Protein AF-A0A3B9W588-F1 (afdb_monomer_lite)

Structure (mmCIF, N/CA/C/O backbone):
data_AF-A0A3B9W588-F1
#
_entry.id   AF-A0A3B9W588-F1
#
loop_
_atom_site.group_PDB
_atom_site.id
_atom_site.type_symbol
_atom_site.label_atom_id
_atom_site.label_alt_id
_atom_site.label_comp_id
_atom_site.label_asym_id
_atom_site.label_entity_id
_atom_site.label_seq_id
_atom_site.pdbx_PDB_ins_code
_atom_site.Cartn_x
_atom_site.Cartn_y
_atom_site.Cartn_z
_atom_site.occupancy
_atom_site.B_iso_or_equiv
_atom_site.auth_seq_id
_atom_site.auth_comp_id
_atom_site.auth_asym_id
_atom_site.auth_atom_id
_atom_site.pdbx_PDB_model_num
ATOM 1 N N . MET A 1 1 ? -5.679 13.547 16.850 1.00 33.34 1 MET A N 1
ATOM 2 C CA . MET A 1 1 ? -4.423 13.301 16.112 1.00 33.34 1 MET A CA 1
ATOM 3 C C . MET A 1 1 ? -4.787 12.238 15.099 1.00 33.34 1 MET A C 1
ATOM 5 O O . MET A 1 1 ? -4.979 11.101 15.481 1.00 33.34 1 MET A O 1
ATOM 9 N N . GLU A 1 2 ? -5.095 12.638 13.871 1.00 38.97 2 GLU A N 1
ATOM 10 C CA . GLU A 1 2 ? -5.650 11.738 12.857 1.00 38.97 2 GLU A CA 1
ATOM 11 C C . GLU A 1 2 ? -4.510 11.341 11.929 1.00 38.97 2 GLU A C 1
ATOM 13 O O . GLU A 1 2 ? -4.089 12.136 11.088 1.00 38.97 2 GLU A O 1
ATOM 18 N N . SER A 1 3 ? -3.960 10.150 12.116 1.00 34.69 3 SER A N 1
ATOM 19 C CA . SER A 1 3 ? -3.002 9.578 11.181 1.00 34.69 3 SER A CA 1
ATOM 20 C C . SER A 1 3 ? -3.525 8.241 10.675 1.00 34.69 3 SER A C 1
ATOM 22 O O . SER A 1 3 ? -4.270 7.533 11.339 1.00 34.69 3 SER A O 1
ATOM 24 N N . VAL A 1 4 ? -3.230 7.964 9.412 1.00 38.78 4 VAL A N 1
ATOM 25 C CA . VAL A 1 4 ? -3.316 6.638 8.807 1.00 38.78 4 VAL A CA 1
ATOM 26 C C . VAL A 1 4 ? -1.945 6.461 8.199 1.00 38.78 4 VAL A C 1
ATOM 28 O O . VAL A 1 4 ? -1.635 7.046 7.156 1.00 38.78 4 VAL A O 1
ATOM 31 N N . GLN A 1 5 ? -1.073 5.748 8.900 1.00 42.31 5 GLN A N 1
ATOM 32 C CA . GLN A 1 5 ? 0.266 5.484 8.397 1.00 42.31 5 GLN A CA 1
ATOM 33 C C . GLN A 1 5 ? 0.187 4.408 7.312 1.00 42.31 5 GLN A C 1
ATOM 35 O O . GLN A 1 5 ? -0.581 3.459 7.407 1.00 42.31 5 GLN A O 1
ATOM 40 N N . THR A 1 6 ? 0.929 4.564 6.219 1.00 45.84 6 THR A N 1
ATOM 41 C CA . THR A 1 6 ? 0.983 3.553 5.152 1.00 45.84 6 THR A CA 1
ATOM 42 C C . THR A 1 6 ? 2.341 2.886 5.204 1.00 45.84 6 THR A 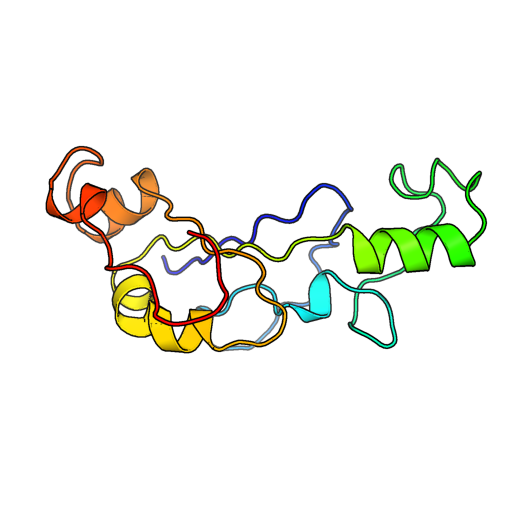C 1
ATOM 44 O O . THR A 1 6 ? 3.361 3.546 5.004 1.00 45.84 6 THR A O 1
ATOM 47 N N . TRP A 1 7 ? 2.361 1.581 5.460 1.00 40.97 7 TRP A N 1
ATOM 48 C CA . TRP A 1 7 ? 3.590 0.808 5.385 1.00 40.97 7 TRP A CA 1
ATOM 49 C C . TRP A 1 7 ? 3.872 0.459 3.925 1.00 40.97 7 TRP A C 1
ATOM 51 O O . TRP A 1 7 ? 3.106 -0.249 3.273 1.00 40.97 7 TRP A O 1
ATOM 61 N N . CYS A 1 8 ? 4.985 0.982 3.411 1.00 37.88 8 CYS A N 1
ATOM 62 C CA . CYS A 1 8 ? 5.551 0.594 2.124 1.00 37.88 8 CYS A CA 1
ATOM 63 C C . CYS A 1 8 ? 6.789 -0.266 2.390 1.00 37.88 8 CYS A C 1
ATOM 65 O O . CYS A 1 8 ? 7.727 0.188 3.049 1.00 37.88 8 CYS A O 1
ATOM 67 N N . THR A 1 9 ? 6.824 -1.495 1.874 1.00 31.77 9 THR A N 1
ATOM 68 C CA . THR A 1 9 ? 8.062 -2.294 1.849 1.00 31.77 9 THR A CA 1
ATOM 69 C C . THR A 1 9 ? 9.156 -1.531 1.083 1.00 31.77 9 THR A C 1
ATOM 71 O O . THR A 1 9 ? 8.858 -0.647 0.274 1.00 31.77 9 THR A O 1
ATOM 74 N N . PRO A 1 10 ? 10.446 -1.744 1.397 1.00 33.72 10 PRO A N 1
ATOM 75 C CA . PRO A 1 10 ? 11.388 -0.643 1.462 1.00 33.72 10 PRO A CA 1
ATOM 76 C C . PRO A 1 10 ? 11.799 -0.163 0.074 1.00 33.72 10 PRO A C 1
ATOM 78 O O . PRO A 1 10 ? 12.703 -0.711 -0.557 1.00 33.72 10 PRO A O 1
ATOM 81 N N . ALA A 1 11 ? 11.207 0.947 -0.343 1.00 26.78 11 ALA A N 1
ATOM 82 C CA . ALA A 1 11 ? 11.845 1.876 -1.246 1.00 26.78 11 ALA A CA 1
ATOM 83 C C . ALA A 1 11 ? 11.380 3.299 -0.931 1.00 26.78 11 ALA A C 1
ATOM 85 O O . ALA A 1 11 ? 10.217 3.649 -1.089 1.00 26.78 11 ALA A O 1
ATOM 86 N N . THR A 1 12 ? 12.342 4.071 -0.438 1.00 27.70 12 THR A N 1
ATOM 87 C CA . THR A 1 12 ? 12.342 5.490 -0.088 1.00 27.70 12 THR A CA 1
ATOM 88 C C . THR A 1 12 ? 11.216 6.309 -0.729 1.00 27.70 12 THR A C 1
ATOM 90 O O . THR A 1 12 ? 11.219 6.529 -1.940 1.00 27.70 12 THR A O 1
ATOM 93 N N . ILE A 1 13 ? 10.302 6.825 0.096 1.00 27.53 13 ILE A N 1
ATOM 94 C CA . ILE A 1 13 ? 9.401 7.920 -0.277 1.00 27.53 13 ILE A CA 1
ATOM 95 C C . ILE A 1 13 ? 9.969 9.197 0.353 1.00 27.53 13 ILE A C 1
ATOM 97 O O . ILE A 1 13 ? 10.199 9.260 1.559 1.00 27.53 13 ILE A O 1
ATOM 101 N N . SER A 1 14 ? 10.260 10.189 -0.490 1.00 25.34 14 SER A N 1
ATOM 102 C CA . SER A 1 14 ? 10.685 11.535 -0.091 1.00 25.34 14 SER A CA 1
ATOM 103 C C . SER A 1 14 ? 9.482 12.330 0.433 1.00 25.34 14 SER A C 1
ATOM 105 O O . SER A 1 14 ? 8.395 12.282 -0.139 1.00 25.34 14 SER A O 1
ATOM 107 N N . SER A 1 15 ? 9.682 13.052 1.533 1.00 24.66 15 SER A N 1
ATOM 108 C CA . SER A 1 15 ? 8.667 13.653 2.408 1.00 24.66 15 SER A CA 1
ATOM 109 C C . SER A 1 15 ? 8.029 14.967 1.919 1.00 24.66 15 SER A C 1
ATOM 111 O O . SER A 1 15 ? 7.423 15.680 2.716 1.00 24.66 15 SER A O 1
ATOM 113 N N . SER A 1 16 ? 8.139 15.348 0.644 1.00 22.98 16 SER A N 1
ATOM 114 C CA . SER A 1 16 ? 7.932 16.756 0.251 1.00 22.98 16 SER A CA 1
ATOM 115 C C . SER A 1 16 ? 6.595 17.140 -0.406 1.00 22.98 16 SER A C 1
ATOM 117 O O . SER A 1 16 ? 6.404 18.328 -0.664 1.00 22.98 16 SER A O 1
ATOM 119 N N . SER A 1 17 ? 5.624 16.238 -0.612 1.00 25.28 17 SER A N 1
ATOM 120 C CA . SER A 1 17 ? 4.352 16.605 -1.279 1.00 25.28 17 SER A CA 1
ATOM 121 C C . SER A 1 17 ? 3.088 16.118 -0.561 1.00 25.28 17 SER A C 1
ATOM 123 O O . SER A 1 17 ? 2.337 15.290 -1.068 1.00 25.28 17 SER A O 1
ATOM 125 N N . ILE A 1 18 ? 2.833 16.656 0.636 1.00 29.97 18 ILE A N 1
ATOM 126 C CA . ILE A 1 18 ? 1.514 16.622 1.292 1.00 29.97 18 ILE A CA 1
ATOM 127 C C . ILE A 1 18 ? 1.266 18.011 1.898 1.00 29.97 18 ILE A C 1
ATOM 129 O O . ILE A 1 18 ? 1.444 18.239 3.091 1.00 29.97 18 ILE A O 1
ATOM 133 N N . ARG A 1 19 ? 0.920 18.995 1.062 1.00 25.39 19 ARG A N 1
ATOM 134 C CA . ARG A 1 19 ? 0.468 20.319 1.522 1.00 25.39 19 ARG A CA 1
ATOM 135 C C . ARG A 1 19 ? -0.943 20.561 0.978 1.00 25.39 19 ARG A C 1
ATOM 137 O O . ARG A 1 19 ? -1.131 20.597 -0.230 1.00 25.39 19 ARG A O 1
ATOM 144 N N . ASN A 1 20 ? -1.905 20.717 1.893 1.00 26.02 20 ASN A N 1
ATOM 145 C CA . ASN A 1 20 ? -3.296 21.163 1.688 1.00 26.02 20 ASN A CA 1
ATOM 146 C C . ASN A 1 20 ? -4.347 20.173 1.140 1.00 26.02 20 ASN A C 1
ATOM 148 O O . ASN A 1 20 ? -5.111 20.509 0.240 1.00 26.02 20 ASN A O 1
ATOM 152 N N . LYS A 1 21 ? -4.511 19.004 1.771 1.00 26.66 21 LYS A N 1
ATOM 153 C CA . LYS A 1 21 ? -5.802 18.280 1.771 1.00 26.66 21 LYS A CA 1
ATOM 154 C C . LYS A 1 21 ? -6.291 18.086 3.214 1.00 26.66 21 LYS A C 1
ATOM 156 O O . LYS A 1 21 ? -5.440 18.125 4.108 1.00 26.66 21 LYS A O 1
ATOM 161 N N . PRO A 1 22 ? -7.613 17.932 3.473 1.00 26.27 22 PRO A N 1
ATOM 162 C CA . PRO A 1 22 ? -8.105 17.559 4.801 1.00 26.27 22 PRO A CA 1
ATOM 163 C C . PRO A 1 22 ? -7.267 16.384 5.315 1.00 26.27 22 PRO A C 1
ATOM 165 O O . PRO A 1 22 ? -7.070 15.397 4.605 1.00 26.27 22 PRO A O 1
ATOM 168 N N . ARG A 1 23 ? -6.660 16.577 6.490 1.00 36.41 23 ARG A N 1
ATOM 169 C CA . ARG A 1 23 ? -5.433 15.901 6.955 1.00 36.41 23 ARG A CA 1
ATOM 170 C C . ARG A 1 23 ? -5.582 14.397 7.252 1.00 36.41 23 ARG A C 1
ATOM 172 O O . ARG A 1 23 ? -4.643 13.805 7.760 1.00 36.41 23 ARG A O 1
ATOM 179 N N . SER A 1 24 ? -6.704 13.770 6.897 1.00 35.31 24 SER A N 1
ATOM 180 C CA . SER A 1 24 ? -7.056 12.397 7.280 1.00 35.31 24 SER A CA 1
ATOM 181 C C . SER A 1 24 ? -6.868 11.344 6.171 1.00 35.31 24 SER A C 1
ATOM 183 O O . SER A 1 24 ? -7.507 10.292 6.215 1.00 35.31 24 SER A O 1
ATOM 185 N N . THR A 1 25 ? -6.064 11.600 5.131 1.00 40.25 25 THR A N 1
ATOM 186 C CA . THR A 1 25 ? -5.932 10.665 3.994 1.00 40.25 25 THR A CA 1
ATOM 187 C C . THR A 1 25 ? -4.543 10.036 3.919 1.00 40.25 25 THR A C 1
ATOM 189 O O . THR A 1 25 ? -3.532 10.733 3.965 1.00 40.25 25 THR A O 1
ATOM 192 N N . CYS A 1 26 ? -4.514 8.700 3.823 1.00 52.44 26 CYS A N 1
ATOM 193 C CA . CYS A 1 26 ? -3.313 7.898 3.589 1.00 52.44 26 CYS A CA 1
ATOM 194 C C . CYS A 1 26 ? -2.546 8.367 2.342 1.00 52.44 26 CYS A C 1
ATOM 196 O O . CYS A 1 26 ? -3.105 9.032 1.463 1.00 52.44 26 CYS A O 1
ATOM 198 N N . ALA A 1 27 ? -1.270 7.982 2.236 1.00 61.44 27 ALA A N 1
ATOM 199 C CA . ALA A 1 27 ? -0.563 8.127 0.972 1.00 61.44 27 ALA A CA 1
ATOM 200 C C . ALA A 1 27 ? -1.354 7.357 -0.106 1.00 61.44 27 ALA A C 1
ATOM 202 O O . ALA A 1 27 ? -1.677 6.186 0.106 1.00 61.44 27 ALA A O 1
ATOM 203 N N . PRO A 1 28 ? -1.733 7.997 -1.228 1.00 73.44 28 PRO A N 1
ATOM 204 C CA . PRO A 1 28 ? -2.567 7.340 -2.223 1.00 73.44 28 PRO A CA 1
ATOM 205 C C . PRO A 1 28 ? -1.816 6.134 -2.800 1.00 73.44 28 PRO A C 1
ATOM 207 O O . PRO A 1 28 ? -0.600 6.216 -2.959 1.00 73.44 28 PRO A O 1
ATOM 210 N N . PRO A 1 29 ? -2.495 5.055 -3.223 1.00 82.94 29 PRO A N 1
ATOM 211 C CA . PRO A 1 29 ? -1.829 3.905 -3.846 1.00 82.94 29 PRO A CA 1
ATOM 212 C C . PRO A 1 29 ? -0.925 4.267 -5.035 1.00 82.94 29 PRO A C 1
ATOM 214 O O . PRO A 1 29 ? 0.030 3.563 -5.354 1.00 82.94 29 PRO A O 1
ATOM 217 N N . THR A 1 30 ? -1.168 5.411 -5.673 1.00 86.94 30 THR A N 1
ATOM 218 C CA . THR A 1 30 ? -0.314 5.942 -6.737 1.00 86.94 30 THR A CA 1
ATOM 219 C C . THR A 1 30 ? 1.084 6.344 -6.256 1.00 86.94 30 THR A C 1
ATOM 221 O O . THR A 1 30 ? 2.001 6.384 -7.069 1.00 86.94 30 THR A O 1
ATOM 224 N N . SER A 1 31 ? 1.314 6.615 -4.967 1.00 87.94 31 SER A N 1
ATOM 225 C CA . SER A 1 31 ? 2.629 7.033 -4.458 1.00 87.94 31 SER A CA 1
ATOM 226 C C . SER A 1 31 ? 3.650 5.897 -4.386 1.00 87.94 31 SER A C 1
ATOM 228 O O . SER A 1 31 ? 4.845 6.166 -4.279 1.00 87.94 31 SER A O 1
ATOM 230 N N . VAL A 1 32 ? 3.207 4.635 -4.434 1.00 88.94 32 VAL A N 1
ATOM 231 C CA . VAL A 1 32 ? 4.098 3.464 -4.318 1.00 88.94 32 VAL A CA 1
ATOM 232 C C . VAL A 1 32 ? 4.514 2.885 -5.674 1.00 88.94 32 VAL A C 1
ATOM 234 O O . VAL A 1 32 ? 5.480 2.119 -5.743 1.00 88.94 32 VAL A O 1
ATOM 237 N N . ARG A 1 33 ? 3.831 3.288 -6.755 1.00 89.06 33 ARG A N 1
ATOM 238 C CA . ARG A 1 33 ? 4.046 2.818 -8.133 1.00 89.06 33 ARG A CA 1
ATOM 239 C C . ARG A 1 33 ? 4.733 3.885 -8.992 1.00 89.06 33 ARG A C 1
ATOM 241 O O . ARG A 1 33 ? 4.452 5.074 -8.858 1.00 89.06 33 ARG A O 1
ATOM 248 N N . PHE A 1 34 ? 5.617 3.463 -9.888 1.00 93.38 34 PHE A N 1
ATOM 249 C CA . PHE A 1 34 ? 6.220 4.300 -10.925 1.00 93.38 34 PHE A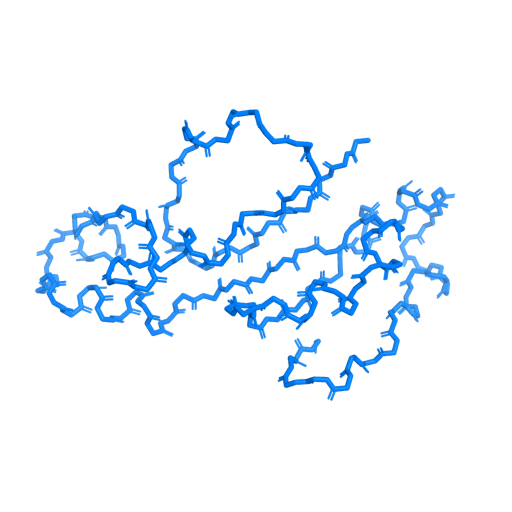 CA 1
ATOM 250 C C . PHE A 1 34 ? 5.229 4.599 -12.062 1.00 93.38 34 PHE A C 1
ATOM 252 O O . PHE A 1 34 ? 4.281 3.829 -12.265 1.00 93.38 34 PHE A O 1
ATOM 259 N N . PRO A 1 35 ? 5.460 5.657 -12.860 1.00 92.25 35 PRO A N 1
ATOM 260 C CA . PRO A 1 35 ? 4.717 5.881 -14.098 1.00 92.25 35 PRO A CA 1
ATOM 261 C C . PRO A 1 35 ? 4.730 4.639 -15.013 1.00 92.25 35 PRO A C 1
ATOM 263 O O . PRO A 1 35 ? 5.751 3.948 -15.073 1.00 92.25 35 PRO A O 1
ATOM 266 N N . PRO A 1 36 ? 3.628 4.328 -15.725 1.00 91.38 36 PRO A N 1
ATOM 267 C CA . PRO A 1 36 ? 2.352 5.056 -15.780 1.00 91.38 36 PRO A CA 1
ATOM 268 C C . PRO A 1 36 ? 1.361 4.700 -14.653 1.00 91.38 36 PRO A C 1
ATOM 270 O O . PRO A 1 36 ? 0.286 5.285 -14.582 1.00 91.38 36 PRO A O 1
ATOM 273 N N . LEU A 1 37 ? 1.694 3.745 -13.778 1.00 89.69 37 LEU A N 1
ATOM 274 C CA . LEU A 1 37 ? 0.790 3.231 -12.738 1.00 89.69 37 LEU A CA 1
ATOM 275 C C . LEU A 1 37 ? 0.699 4.138 -11.500 1.00 89.69 37 LEU A C 1
ATOM 277 O O . LEU A 1 37 ? -0.181 3.959 -10.658 1.00 89.69 37 LEU A O 1
ATOM 281 N N . GLY A 1 38 ? 1.611 5.099 -11.365 1.00 90.25 38 GLY A N 1
ATOM 282 C CA . GLY A 1 38 ? 1.650 6.010 -10.234 1.00 90.25 38 GLY A CA 1
ATOM 283 C C . GLY A 1 38 ? 2.625 7.168 -10.415 1.00 90.25 38 GLY A C 1
ATOM 284 O O . GLY A 1 38 ? 3.011 7.518 -11.528 1.00 90.25 38 GLY A O 1
ATOM 285 N N . LEU A 1 39 ? 2.991 7.776 -9.290 1.00 91.94 39 LEU A N 1
ATOM 286 C CA . LEU A 1 39 ? 3.730 9.035 -9.191 1.00 91.94 39 LEU A CA 1
ATOM 287 C C . LEU A 1 39 ? 5.048 8.892 -8.418 1.00 91.94 39 LEU A C 1
ATOM 289 O O . LEU A 1 39 ? 5.673 9.891 -8.062 1.00 91.94 39 LEU A O 1
ATOM 293 N N . ARG A 1 40 ? 5.478 7.662 -8.120 1.00 90.19 40 ARG A N 1
ATOM 294 C CA . ARG A 1 40 ? 6.741 7.413 -7.423 1.00 90.19 40 ARG A CA 1
ATOM 295 C C . ARG A 1 40 ? 7.919 7.907 -8.266 1.00 90.19 40 ARG A C 1
ATOM 297 O O . ARG A 1 40 ? 8.037 7.562 -9.440 1.00 90.19 40 ARG A O 1
ATOM 304 N N . GLY A 1 41 ? 8.822 8.670 -7.652 1.00 91.31 41 GLY A N 1
ATOM 305 C CA . GLY A 1 41 ? 10.069 9.101 -8.287 1.00 91.31 41 GLY A CA 1
ATOM 306 C C . GLY A 1 41 ? 11.048 7.938 -8.474 1.00 91.31 41 GLY A C 1
ATOM 307 O O . GLY A 1 41 ? 11.248 7.139 -7.557 1.00 91.31 41 GLY A O 1
ATOM 308 N N . ALA A 1 42 ? 11.670 7.843 -9.650 1.00 91.06 42 ALA A N 1
ATOM 309 C CA . ALA A 1 42 ? 12.637 6.796 -9.970 1.00 91.06 42 ALA A CA 1
ATOM 310 C C . ALA A 1 42 ? 14.034 7.135 -9.429 1.00 91.06 42 ALA A C 1
ATOM 312 O O . ALA A 1 42 ? 14.640 8.127 -9.823 1.00 91.06 42 ALA A O 1
ATOM 313 N N . GLY A 1 43 ? 14.566 6.278 -8.555 1.00 91.38 43 GLY A N 1
ATOM 314 C CA . GLY A 1 43 ? 15.923 6.387 -8.018 1.00 91.38 43 GLY A CA 1
ATOM 315 C C . GLY A 1 43 ? 16.713 5.112 -8.282 1.00 91.38 43 GLY A C 1
ATOM 316 O O . GLY A 1 43 ? 16.935 4.330 -7.359 1.00 91.38 43 GLY A O 1
ATOM 317 N N . GLY A 1 44 ? 17.124 4.874 -9.531 1.00 89.88 44 GLY A N 1
ATOM 318 C CA . GLY A 1 44 ? 17.832 3.644 -9.929 1.00 89.88 44 GLY A CA 1
ATOM 319 C C . GLY A 1 44 ? 19.172 3.424 -9.210 1.00 89.88 44 GLY A C 1
ATOM 320 O O . GLY A 1 44 ? 19.615 2.294 -9.053 1.00 89.88 44 GLY A O 1
ATOM 321 N N . THR A 1 45 ? 19.782 4.485 -8.683 1.00 94.88 45 THR A N 1
ATOM 322 C CA . THR A 1 45 ? 21.008 4.423 -7.868 1.00 94.88 45 THR A CA 1
ATOM 323 C C . THR A 1 45 ? 20.745 4.144 -6.383 1.00 94.88 45 THR A C 1
ATOM 325 O O . THR A 1 45 ? 21.681 4.024 -5.596 1.00 94.88 45 THR A O 1
ATOM 328 N N . SER A 1 46 ? 19.481 4.013 -5.969 1.00 93.88 46 SER A N 1
ATOM 329 C CA . SER A 1 46 ? 19.126 3.602 -4.608 1.00 93.88 46 SER A CA 1
ATOM 330 C C . SER A 1 46 ? 19.445 2.124 -4.355 1.00 93.88 46 SER A C 1
ATOM 332 O O . SER A 1 46 ? 19.666 1.340 -5.282 1.00 93.88 46 SER A O 1
ATOM 334 N N . ARG A 1 47 ? 19.365 1.701 -3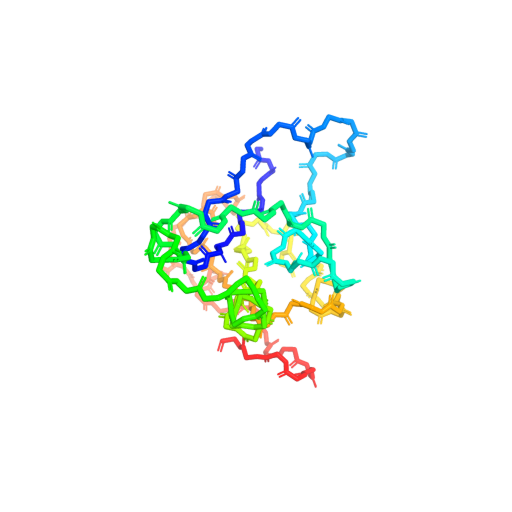.086 1.00 93.81 47 ARG A N 1
ATOM 335 C CA . ARG A 1 47 ? 19.460 0.281 -2.699 1.00 93.81 47 ARG A CA 1
ATOM 336 C C . ARG A 1 47 ? 18.464 -0.600 -3.465 1.00 93.81 47 ARG A C 1
ATOM 338 O O . ARG A 1 47 ? 18.804 -1.716 -3.840 1.00 93.81 47 ARG A O 1
ATOM 345 N N . ALA A 1 48 ? 17.258 -0.095 -3.738 1.00 88.88 48 ALA A N 1
ATOM 346 C CA . ALA A 1 48 ? 16.238 -0.829 -4.489 1.00 88.88 48 ALA A CA 1
ATOM 347 C C . ALA A 1 48 ? 16.634 -1.059 -5.961 1.00 88.88 48 ALA A C 1
ATOM 349 O O . ALA A 1 48 ? 16.275 -2.079 -6.537 1.00 88.88 48 ALA A O 1
ATOM 350 N N . GLY A 1 49 ? 17.412 -0.149 -6.557 1.00 92.69 49 GLY A N 1
ATOM 351 C CA . GLY A 1 49 ? 17.991 -0.318 -7.895 1.00 92.69 49 GLY A CA 1
ATOM 352 C C . GLY A 1 49 ? 19.364 -1.000 -7.897 1.00 92.69 49 GLY A C 1
ATOM 353 O O . GLY A 1 49 ? 20.057 -0.987 -8.912 1.00 92.69 49 GLY A O 1
ATOM 354 N N . ARG A 1 50 ? 19.776 -1.583 -6.760 1.00 93.94 50 ARG A N 1
ATOM 355 C CA . ARG A 1 50 ? 21.111 -2.164 -6.542 1.00 93.94 50 ARG A CA 1
ATOM 356 C C . ARG A 1 50 ? 22.233 -1.195 -6.922 1.00 93.94 50 ARG A C 1
ATOM 358 O O . ARG A 1 50 ? 23.156 -1.572 -7.632 1.00 93.94 50 ARG A O 1
ATOM 365 N N . TRP A 1 51 ? 22.134 0.058 -6.477 1.00 95.50 51 TRP A N 1
ATOM 366 C CA . TRP A 1 51 ? 23.149 1.092 -6.722 1.00 95.50 51 TRP A CA 1
ATOM 367 C C . TRP A 1 51 ? 23.460 1.331 -8.210 1.00 95.50 51 TRP A C 1
ATOM 369 O O . TRP A 1 51 ? 24.589 1.638 -8.572 1.00 95.50 51 TRP A O 1
ATOM 379 N N . GLY A 1 52 ? 22.453 1.202 -9.081 1.00 94.06 52 GLY A N 1
ATOM 380 C CA . GLY A 1 52 ? 22.598 1.403 -10.526 1.00 94.06 52 GLY A CA 1
ATOM 381 C C . GLY A 1 52 ? 23.031 0.158 -11.303 1.00 94.06 52 GLY A C 1
ATOM 382 O O . GLY A 1 52 ? 23.170 0.234 -12.518 1.00 94.06 52 GLY A O 1
ATOM 383 N N . ILE A 1 53 ? 23.208 -0.989 -10.634 1.00 96.69 53 ILE A N 1
ATOM 384 C CA . ILE A 1 53 ? 23.535 -2.263 -11.294 1.00 96.69 53 ILE A CA 1
ATOM 385 C C . ILE A 1 53 ? 22.330 -2.803 -12.077 1.00 96.69 53 ILE A C 1
ATOM 387 O O . ILE A 1 53 ? 22.502 -3.450 -13.109 1.00 96.69 53 ILE A O 1
ATOM 391 N N . LEU A 1 54 ? 21.100 -2.575 -11.598 1.00 93.44 54 LEU A N 1
ATOM 392 C CA . LEU A 1 54 ? 19.914 -3.039 -12.316 1.00 93.44 54 LEU A CA 1
ATOM 393 C C . LEU A 1 54 ? 19.640 -2.166 -13.546 1.00 93.44 54 LEU A C 1
ATOM 395 O O . LEU A 1 54 ? 19.574 -0.941 -13.412 1.00 93.44 54 LEU A O 1
ATOM 399 N N . PRO A 1 55 ? 19.360 -2.775 -14.715 1.00 96.06 55 PRO A N 1
ATOM 400 C CA . PRO A 1 55 ? 18.818 -2.042 -15.848 1.00 96.06 55 PRO A CA 1
ATOM 401 C C . PRO A 1 55 ? 17.560 -1.275 -15.438 1.00 96.06 55 PRO A C 1
ATOM 403 O O . PRO A 1 55 ? 16.697 -1.814 -14.738 1.00 96.06 55 PRO A O 1
ATOM 406 N N . THR A 1 56 ? 17.422 -0.033 -15.907 1.00 93.81 56 THR A N 1
ATOM 407 C CA . THR A 1 56 ? 16.310 0.854 -15.531 1.00 93.81 56 THR A CA 1
ATOM 408 C C . THR A 1 56 ? 14.948 0.190 -15.729 1.00 93.81 56 THR A C 1
ATOM 410 O O . THR A 1 56 ? 14.106 0.253 -14.838 1.00 93.81 56 THR A O 1
ATOM 413 N N . ALA A 1 57 ? 14.747 -0.511 -16.848 1.00 94.56 57 ALA A N 1
ATOM 414 C CA . ALA A 1 57 ? 13.499 -1.217 -17.128 1.00 94.56 57 ALA A CA 1
ATOM 415 C C . ALA A 1 57 ? 13.185 -2.303 -16.082 1.00 94.56 57 ALA A C 1
ATOM 417 O O . ALA A 1 57 ? 12.059 -2.381 -15.597 1.00 94.56 57 ALA A O 1
ATOM 418 N N . ALA A 1 58 ? 14.187 -3.089 -15.673 1.00 93.81 58 ALA A N 1
ATOM 419 C CA . ALA A 1 58 ? 14.022 -4.129 -14.658 1.00 93.81 58 ALA A CA 1
ATOM 420 C C . ALA A 1 58 ? 13.729 -3.534 -13.269 1.00 93.81 58 ALA A C 1
ATOM 422 O O . ALA A 1 58 ? 12.900 -4.058 -12.526 1.00 93.81 58 ALA A O 1
ATOM 423 N N . TYR A 1 59 ? 14.368 -2.412 -12.923 1.00 94.19 59 TYR A N 1
ATOM 424 C CA . TYR A 1 59 ? 14.093 -1.684 -11.681 1.00 94.19 59 TYR A CA 1
ATOM 425 C C . TYR A 1 59 ? 12.656 -1.145 -11.627 1.00 94.19 59 TYR A C 1
ATOM 427 O O . TYR A 1 59 ? 11.968 -1.313 -10.620 1.00 94.19 59 TYR A O 1
ATOM 435 N N . LEU A 1 60 ? 12.186 -0.525 -12.713 1.00 94.00 60 LEU A N 1
ATOM 436 C CA . LEU A 1 60 ? 10.830 0.020 -12.781 1.00 94.00 60 LEU A CA 1
ATOM 437 C C . LEU A 1 60 ? 9.771 -1.090 -12.759 1.00 94.00 60 LEU A C 1
ATOM 439 O O . LEU A 1 60 ? 8.801 -0.984 -12.010 1.00 94.00 60 LEU A O 1
ATOM 443 N N . ALA A 1 61 ? 9.976 -2.166 -13.524 1.00 92.94 61 ALA A N 1
ATOM 444 C CA . ALA A 1 61 ? 9.063 -3.307 -13.554 1.00 92.94 61 ALA A CA 1
ATOM 445 C C . ALA A 1 61 ? 8.971 -3.988 -12.180 1.00 92.94 61 ALA A C 1
ATOM 447 O O . ALA A 1 61 ? 7.889 -4.062 -11.603 1.00 92.94 61 ALA A O 1
ATOM 448 N N . SER A 1 62 ? 10.113 -4.370 -11.594 1.00 90.81 62 SER A N 1
ATOM 449 C CA . SER A 1 62 ? 10.138 -5.013 -10.272 1.00 90.81 62 SER A CA 1
ATOM 450 C C . SER A 1 62 ? 9.569 -4.120 -9.171 1.00 90.81 62 SER A C 1
ATOM 452 O O . SER A 1 62 ? 8.852 -4.603 -8.301 1.00 90.81 62 SER A O 1
ATOM 454 N N . GLY A 1 63 ? 9.822 -2.808 -9.208 1.00 90.25 63 GLY A N 1
ATOM 455 C CA . GLY A 1 63 ? 9.230 -1.881 -8.247 1.00 90.25 63 GLY A CA 1
ATOM 456 C C . GLY A 1 63 ? 7.712 -1.761 -8.380 1.00 90.25 63 GLY A C 1
ATOM 457 O O . GLY A 1 63 ? 7.034 -1.600 -7.367 1.00 90.25 63 GLY A O 1
ATOM 458 N N . ASN A 1 64 ? 7.174 -1.878 -9.595 1.00 91.44 64 ASN A N 1
ATOM 459 C CA . ASN A 1 64 ? 5.734 -1.871 -9.837 1.00 91.44 64 ASN A CA 1
ATOM 460 C C . ASN A 1 64 ? 5.057 -3.199 -9.513 1.00 91.44 64 ASN A C 1
ATOM 462 O O . ASN A 1 64 ? 3.892 -3.173 -9.137 1.00 91.44 64 ASN A O 1
ATOM 466 N N . GLU A 1 65 ? 5.750 -4.327 -9.617 1.00 89.50 65 GLU A N 1
ATOM 467 C CA . GLU A 1 65 ? 5.197 -5.639 -9.269 1.00 89.50 65 GLU A CA 1
ATOM 468 C C . GLU A 1 65 ? 5.303 -5.933 -7.768 1.00 89.50 65 GLU A C 1
ATOM 470 O O . GLU A 1 65 ? 4.354 -6.427 -7.167 1.00 89.50 65 GLU A O 1
ATOM 475 N N . ALA A 1 66 ? 6.435 -5.595 -7.144 1.00 87.00 66 ALA A N 1
ATOM 476 C CA . ALA A 1 66 ? 6.746 -6.007 -5.776 1.00 87.00 66 ALA A CA 1
ATOM 477 C C . ALA A 1 66 ? 6.317 -5.009 -4.691 1.00 87.00 66 ALA A C 1
ATOM 479 O O . ALA A 1 66 ? 6.261 -5.379 -3.517 1.00 87.00 66 ALA A O 1
ATOM 480 N N . ALA A 1 67 ? 6.053 -3.742 -5.033 1.00 87.81 67 ALA A N 1
ATOM 481 C CA . ALA A 1 67 ? 5.577 -2.787 -4.033 1.00 87.81 67 ALA A CA 1
ATOM 482 C C . ALA A 1 67 ? 4.188 -3.199 -3.515 1.00 87.81 67 ALA A C 1
ATOM 484 O O . ALA A 1 67 ? 3.364 -3.724 -4.264 1.00 87.81 67 ALA A O 1
ATOM 485 N N . LEU A 1 68 ? 3.925 -2.945 -2.236 1.00 87.81 68 LEU A N 1
ATOM 486 C CA . LEU A 1 68 ? 2.617 -3.156 -1.623 1.00 87.81 68 LEU A CA 1
ATOM 487 C C . LEU A 1 68 ? 2.144 -1.852 -0.986 1.00 87.81 68 LEU A C 1
ATOM 489 O O . LEU A 1 68 ? 2.941 -1.143 -0.367 1.00 87.81 68 LEU A O 1
ATOM 493 N N . CYS A 1 69 ? 0.858 -1.549 -1.134 1.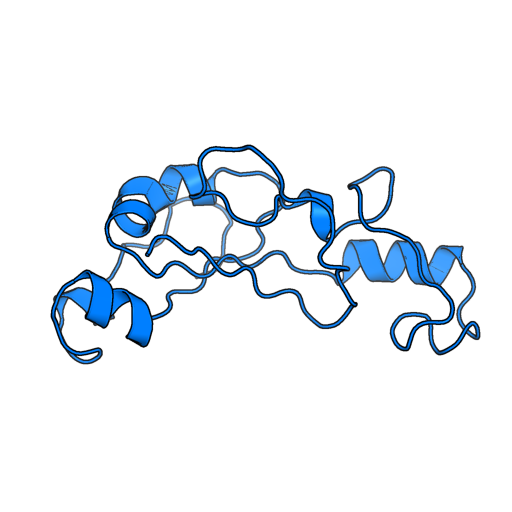00 86.56 69 CYS A N 1
ATOM 494 C CA . CYS A 1 69 ? 0.195 -0.470 -0.414 1.00 86.56 69 CYS A CA 1
ATOM 495 C C . CYS A 1 69 ? -0.662 -1.070 0.703 1.00 86.56 69 CYS A C 1
ATOM 497 O O . CYS A 1 69 ? -1.700 -1.683 0.437 1.00 86.56 69 CYS A O 1
ATOM 499 N N . ILE A 1 70 ? -0.204 -0.903 1.948 1.00 86.44 70 ILE A N 1
ATOM 500 C CA . ILE A 1 70 ? -0.870 -1.429 3.143 1.00 86.44 70 ILE A CA 1
ATOM 501 C C . ILE A 1 70 ? -1.115 -0.277 4.127 1.00 86.44 70 ILE A C 1
ATOM 503 O O . ILE A 1 70 ? -0.206 0.114 4.869 1.00 86.44 70 ILE A O 1
ATOM 507 N N . PRO A 1 71 ? -2.318 0.318 4.122 1.00 84.12 71 PRO A N 1
ATOM 508 C CA . PRO A 1 71 ? -2.711 1.308 5.117 1.00 84.12 71 PRO A CA 1
ATOM 509 C C . PRO A 1 71 ? -2.897 0.681 6.502 1.00 84.12 71 PRO A C 1
ATOM 511 O O . PRO A 1 71 ? -3.484 -0.395 6.636 1.00 84.12 71 PRO A O 1
ATOM 514 N N . GLN A 1 72 ? -2.436 1.393 7.527 1.00 86.06 72 GLN A N 1
ATOM 515 C CA . GLN A 1 72 ? -2.648 1.075 8.931 1.00 86.06 72 GLN A CA 1
ATOM 516 C C . GLN A 1 72 ? -3.886 1.807 9.459 1.00 86.06 72 GLN A C 1
ATOM 518 O O . GLN A 1 72 ? -3.968 3.033 9.431 1.00 86.06 72 GLN A O 1
ATOM 523 N N . LEU A 1 73 ? -4.860 1.039 9.931 1.00 85.62 73 LEU A N 1
ATOM 524 C CA . LEU A 1 73 ? -6.115 1.495 10.506 1.00 85.62 73 LEU A CA 1
ATOM 525 C C . LEU A 1 73 ? -5.935 1.648 12.016 1.00 85.62 73 LEU A C 1
ATOM 527 O O . LEU A 1 73 ? -5.774 0.656 12.725 1.00 85.62 73 LEU A O 1
ATOM 531 N N . GLU A 1 74 ? -5.944 2.889 12.490 1.00 84.88 74 GLU A N 1
ATOM 532 C CA . GLU A 1 74 ? -5.553 3.223 13.866 1.00 84.88 74 GLU A CA 1
ATOM 533 C C . GLU A 1 74 ? -6.521 4.167 14.588 1.00 84.88 74 GLU A C 1
ATOM 535 O O . GLU A 1 74 ? -6.247 4.589 15.703 1.00 84.88 74 GLU A O 1
ATOM 540 N N . SER A 1 75 ? -7.669 4.487 13.989 1.00 83.25 75 SER A N 1
ATOM 541 C CA . SER A 1 75 ? -8.695 5.312 14.633 1.00 83.25 75 SER A CA 1
ATOM 542 C C . SER A 1 75 ? -10.093 4.756 14.416 1.00 83.25 75 SER A C 1
ATOM 544 O O . SER A 1 75 ? -10.374 4.082 13.417 1.00 83.25 75 SER A O 1
ATOM 546 N N . LYS A 1 76 ? -11.005 5.079 15.333 1.00 82.00 76 LYS A N 1
ATOM 547 C CA . LYS A 1 76 ? -12.408 4.674 15.263 1.00 82.00 76 LYS A CA 1
ATOM 548 C C . LYS A 1 76 ? -13.064 5.126 13.960 1.00 82.00 76 LYS A C 1
ATOM 550 O O . LYS A 1 76 ? -13.748 4.342 13.312 1.00 82.00 76 LYS A O 1
ATOM 555 N N . VAL A 1 77 ? -12.811 6.366 13.545 1.00 81.25 77 VAL A N 1
ATOM 556 C CA . VAL A 1 77 ? -13.368 6.938 12.307 1.00 81.25 77 VAL A CA 1
ATOM 557 C C . VAL A 1 77 ? -12.923 6.149 11.073 1.00 81.25 77 VAL A C 1
ATOM 559 O O . VAL A 1 77 ? -13.702 5.960 10.137 1.00 81.25 77 VAL A O 1
ATOM 562 N N . VAL A 1 78 ? -11.674 5.680 11.066 1.00 79.81 78 VAL A N 1
ATOM 563 C CA . VAL A 1 78 ? -11.105 4.886 9.971 1.00 79.81 78 VAL A CA 1
ATOM 564 C C . VAL A 1 78 ? -11.711 3.484 9.940 1.00 79.81 78 VAL A C 1
ATOM 566 O O . VAL A 1 78 ? -12.072 3.009 8.865 1.00 79.81 78 VAL A O 1
ATOM 569 N N . ILE A 1 79 ? -11.892 2.856 11.105 1.00 82.69 79 ILE A N 1
ATOM 570 C CA . ILE A 1 79 ? -12.581 1.564 11.227 1.00 82.69 79 ILE A CA 1
ATOM 571 C C . ILE A 1 79 ? -14.043 1.673 10.769 1.00 82.69 79 ILE A C 1
ATOM 573 O O . ILE A 1 79 ? -14.498 0.828 10.003 1.00 82.69 79 ILE A O 1
ATOM 577 N N . ASP A 1 80 ? -14.749 2.744 11.142 1.00 82.19 80 ASP A N 1
ATOM 578 C CA . ASP A 1 80 ? -16.142 2.991 10.739 1.00 82.19 80 ASP A CA 1
ATOM 579 C C . ASP A 1 80 ? -16.291 3.256 9.217 1.00 82.19 80 ASP A C 1
ATOM 581 O O . ASP A 1 80 ? -17.399 3.215 8.684 1.00 82.19 80 ASP A O 1
ATOM 585 N N . ASN A 1 81 ? -15.193 3.530 8.497 1.00 82.56 81 ASN A N 1
ATOM 586 C CA . ASN A 1 81 ? -15.164 3.730 7.039 1.00 82.56 81 ASN A CA 1
ATOM 587 C C . ASN A 1 81 ? -14.338 2.663 6.294 1.00 82.56 81 ASN A C 1
ATOM 589 O O . ASN A 1 81 ? -13.966 2.873 5.131 1.00 82.56 81 ASN A O 1
ATOM 593 N N . VAL A 1 82 ? -14.046 1.526 6.931 1.00 82.44 82 VAL A N 1
ATOM 594 C CA . VAL A 1 82 ? -13.128 0.507 6.404 1.00 82.44 82 VAL A CA 1
ATOM 595 C C . VAL A 1 82 ? -13.535 -0.010 5.024 1.00 82.44 82 VAL A C 1
ATOM 597 O O . VAL A 1 82 ? -12.670 -0.246 4.188 1.00 82.44 82 VAL A O 1
ATOM 600 N N . GLU A 1 83 ? -14.830 -0.123 4.721 1.00 83.44 83 GLU A N 1
ATOM 601 C CA . GLU A 1 83 ? -15.314 -0.604 3.424 1.00 83.44 83 GLU A CA 1
ATOM 602 C C . GLU A 1 83 ? -14.993 0.370 2.291 1.00 83.44 83 GLU A C 1
ATOM 604 O O . GLU A 1 83 ? -14.644 -0.054 1.190 1.00 83.44 83 GLU A O 1
ATOM 609 N N . LYS A 1 84 ? -15.076 1.680 2.555 1.00 82.44 84 LYS A N 1
ATOM 610 C CA . LYS A 1 84 ? -14.725 2.710 1.566 1.00 82.44 84 LYS A CA 1
ATOM 611 C C . LYS A 1 84 ? -13.231 2.695 1.286 1.00 82.44 84 LYS A C 1
ATOM 613 O O . LYS A 1 84 ? -12.830 2.849 0.138 1.00 82.44 84 LYS A O 1
ATOM 618 N N . ILE A 1 85 ? -12.423 2.481 2.324 1.00 82.50 85 ILE A N 1
ATOM 619 C CA . ILE A 1 85 ? -10.970 2.355 2.197 1.00 82.50 85 ILE A CA 1
ATOM 620 C C . ILE A 1 85 ? -10.643 1.075 1.424 1.00 82.50 85 ILE A C 1
ATOM 622 O O . ILE A 1 85 ? -9.939 1.134 0.426 1.00 82.50 85 ILE A O 1
ATOM 626 N N . ALA A 1 86 ? -11.243 -0.057 1.791 1.00 83.69 86 ALA A N 1
ATOM 627 C CA . ALA A 1 86 ? -11.087 -1.343 1.111 1.00 83.69 86 ALA A CA 1
ATOM 628 C C . ALA A 1 86 ? -11.535 -1.332 -0.365 1.00 83.69 86 ALA A C 1
ATOM 630 O O . ALA A 1 86 ? -11.171 -2.226 -1.127 1.00 83.69 86 ALA A O 1
ATOM 631 N N . ALA A 1 87 ? -12.350 -0.361 -0.780 1.00 84.25 87 ALA A N 1
ATOM 632 C CA . ALA A 1 87 ? -12.777 -0.201 -2.167 1.00 84.25 87 ALA A CA 1
ATOM 633 C C . ALA A 1 87 ? -11.780 0.597 -3.030 1.00 84.25 87 ALA A C 1
ATOM 635 O O . ALA A 1 87 ? -11.951 0.665 -4.247 1.00 84.25 87 ALA A O 1
ATOM 636 N N . ILE A 1 88 ? -10.750 1.213 -2.438 1.00 83.75 88 ILE A N 1
ATOM 637 C CA . ILE A 1 88 ? -9.762 1.994 -3.188 1.00 83.75 88 ILE A CA 1
ATOM 638 C C . ILE A 1 88 ? -8.873 1.047 -4.003 1.00 83.75 88 ILE A C 1
ATOM 640 O O . ILE A 1 88 ? -8.197 0.165 -3.473 1.00 83.75 88 ILE A O 1
ATOM 644 N N . ASN A 1 89 ? -8.826 1.282 -5.315 1.00 84.50 89 ASN A N 1
ATOM 645 C CA . ASN A 1 89 ? -7.956 0.539 -6.219 1.00 84.50 89 ASN A CA 1
ATOM 646 C C . ASN A 1 89 ? -6.476 0.749 -5.877 1.00 84.50 89 ASN A C 1
ATOM 648 O O . ASN A 1 89 ? -6.010 1.881 -5.744 1.00 84.50 89 ASN A O 1
ATOM 652 N N . GLY A 1 90 ? -5.732 -0.355 -5.808 1.00 84.75 90 GLY A N 1
ATOM 653 C CA . GLY A 1 90 ? -4.300 -0.359 -5.515 1.00 84.75 90 GLY A CA 1
ATOM 654 C C . GLY A 1 90 ? -3.949 -0.553 -4.039 1.00 84.75 90 GLY A C 1
ATOM 655 O O . GLY A 1 90 ? -2.764 -0.570 -3.730 1.00 84.75 90 GLY A O 1
ATOM 656 N N . ILE A 1 91 ? -4.936 -0.720 -3.150 1.00 85.44 91 ILE A N 1
ATOM 657 C CA . ILE A 1 91 ? -4.702 -1.233 -1.794 1.00 85.44 91 ILE A CA 1
ATOM 658 C C . ILE A 1 91 ? -4.602 -2.756 -1.849 1.00 85.44 91 ILE A C 1
ATOM 660 O O . ILE A 1 91 ? -5.506 -3.434 -2.342 1.00 85.44 91 ILE A O 1
ATOM 664 N N . ASP A 1 92 ? -3.501 -3.283 -1.322 1.00 85.56 92 ASP A N 1
ATOM 665 C CA . ASP A 1 92 ? -3.197 -4.714 -1.361 1.00 85.56 92 ASP A CA 1
ATOM 666 C C . ASP A 1 92 ? -3.669 -5.434 -0.086 1.00 85.56 92 ASP A C 1
ATOM 668 O O . ASP A 1 92 ? -4.153 -6.569 -0.144 1.00 85.56 92 ASP A O 1
ATOM 672 N N . ALA A 1 93 ? -3.560 -4.763 1.062 1.00 85.44 93 ALA A N 1
ATOM 673 C CA . ALA A 1 93 ? -3.976 -5.257 2.373 1.00 85.44 93 ALA A CA 1
ATOM 674 C C . ALA A 1 93 ? -4.373 -4.091 3.291 1.00 85.44 93 ALA A C 1
ATOM 676 O O . ALA A 1 93 ? -4.040 -2.939 3.019 1.00 85.44 93 ALA A O 1
ATOM 677 N N . LEU A 1 94 ? -5.057 -4.397 4.392 1.00 84.00 94 LEU A N 1
ATOM 678 C CA . LEU A 1 94 ? -5.322 -3.447 5.473 1.00 84.00 94 LEU A CA 1
ATOM 679 C C . LEU A 1 94 ? -4.730 -4.011 6.758 1.00 84.00 94 LEU A C 1
ATOM 681 O O . LEU A 1 94 ? -4.928 -5.184 7.059 1.00 84.00 94 LEU A O 1
ATOM 685 N N . PHE A 1 95 ? -4.023 -3.179 7.512 1.00 86.00 95 PHE A N 1
ATOM 686 C CA . PHE A 1 95 ? -3.412 -3.570 8.777 1.00 86.00 95 PHE A CA 1
ATOM 687 C C . PHE A 1 95 ? -4.071 -2.807 9.925 1.00 86.00 95 PHE A C 1
ATOM 689 O O . PHE A 1 95 ? -4.343 -1.625 9.775 1.00 86.00 95 PHE A O 1
ATOM 696 N N . VAL A 1 96 ? -4.339 -3.443 11.066 1.00 86.06 96 VAL A N 1
ATOM 697 C CA . VAL A 1 96 ? -4.943 -2.766 12.228 1.00 86.06 96 VAL A CA 1
ATOM 698 C C . VAL A 1 96 ? -3.862 -2.460 13.261 1.00 86.06 96 VAL A C 1
ATOM 700 O O . VAL A 1 96 ? -3.271 -3.369 13.843 1.00 86.06 96 VAL A O 1
ATOM 703 N N . GLY A 1 97 ? -3.627 -1.173 13.511 1.00 86.69 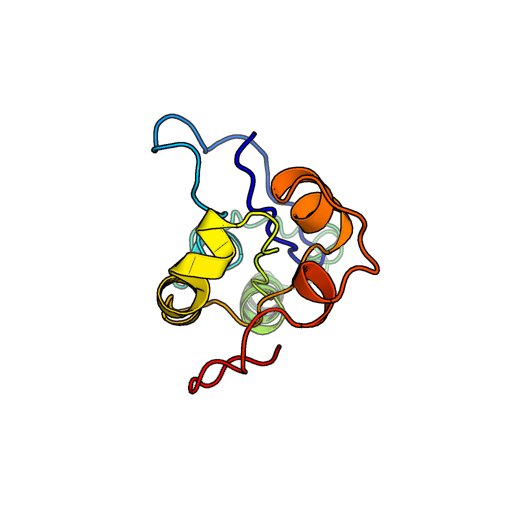97 GLY A N 1
ATOM 704 C CA . GLY A 1 97 ? -2.703 -0.698 14.537 1.00 86.69 97 GLY A CA 1
ATOM 705 C C . GLY A 1 97 ? -3.360 -0.748 15.912 1.00 86.69 97 GLY A C 1
ATOM 706 O O . GLY A 1 97 ? -3.898 0.251 16.374 1.00 86.69 97 GLY A O 1
ATOM 707 N N . VAL A 1 98 ? -3.344 -1.911 16.569 1.00 86.44 98 VAL A N 1
ATOM 708 C CA . VAL A 1 98 ? -4.074 -2.132 17.836 1.00 86.44 98 VAL A CA 1
ATOM 709 C C . VAL A 1 98 ? -3.650 -1.200 18.973 1.00 86.44 98 VAL A C 1
ATOM 711 O O . VAL A 1 98 ? -4.484 -0.837 19.797 1.00 86.44 98 VAL A O 1
ATOM 714 N N . ALA A 1 99 ? -2.378 -0.791 19.017 1.00 86.62 99 ALA A N 1
ATOM 715 C CA . ALA A 1 99 ? -1.877 0.132 20.033 1.00 86.62 99 ALA A CA 1
ATOM 716 C C . ALA A 1 99 ? -2.516 1.518 19.877 1.00 86.62 99 ALA A C 1
ATOM 718 O O . ALA A 1 99 ? -3.180 2.000 20.793 1.00 86.62 99 ALA A O 1
ATOM 719 N N . ASP A 1 100 ? -2.393 2.115 18.696 1.00 85.94 100 ASP A N 1
ATOM 720 C CA . ASP A 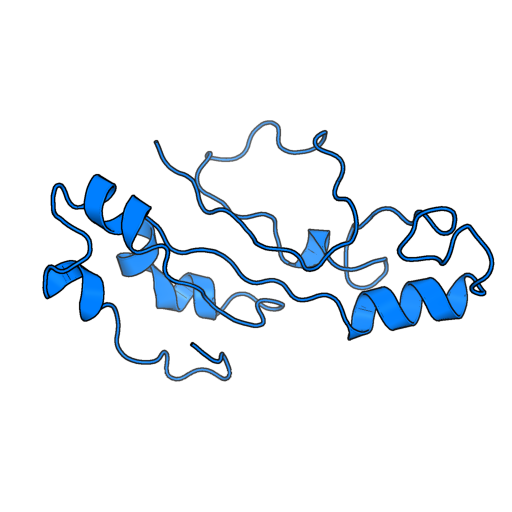1 100 ? -2.939 3.440 18.405 1.00 85.94 100 ASP A CA 1
ATOM 721 C C . ASP A 1 100 ? -4.474 3.447 18.404 1.00 85.94 100 ASP A C 1
ATOM 723 O O . ASP A 1 100 ? -5.084 4.339 18.993 1.00 85.94 100 ASP A O 1
ATOM 727 N N . LEU A 1 101 ? -5.106 2.388 17.884 1.00 84.50 101 LEU A N 1
ATOM 728 C CA . LEU A 1 101 ? -6.559 2.225 17.946 1.00 84.50 101 LEU A CA 1
ATOM 729 C C . LEU A 1 101 ? -7.061 2.156 19.391 1.00 84.50 101 LEU A C 1
ATOM 731 O O . LEU A 1 101 ? -8.106 2.722 19.704 1.00 84.50 101 LEU A O 1
ATOM 735 N N . SER A 1 102 ? -6.329 1.485 20.285 1.00 86.00 102 SER A N 1
ATOM 736 C CA . SER A 1 102 ? -6.704 1.454 21.699 1.00 86.00 102 SER A CA 1
ATOM 737 C C . SER A 1 102 ? -6.620 2.838 22.344 1.00 86.00 102 SER A C 1
ATOM 739 O O . SER A 1 102 ? -7.519 3.209 23.094 1.00 86.00 102 SER A O 1
ATOM 741 N N . MET A 1 103 ? -5.611 3.639 21.985 1.00 87.81 103 MET A N 1
ATOM 742 C CA . MET A 1 103 ? -5.476 5.013 22.471 1.00 87.81 103 MET A CA 1
ATOM 743 C C . MET A 1 103 ? -6.611 5.911 21.964 1.00 87.81 103 MET A C 1
ATOM 745 O O . MET A 1 103 ? -7.177 6.665 22.754 1.00 87.81 103 MET A O 1
ATOM 749 N N . ASP A 1 104 ? -6.997 5.793 20.690 1.00 84.31 104 ASP A N 1
ATOM 750 C CA . ASP A 1 104 ? -8.118 6.551 20.110 1.00 84.31 104 ASP A CA 1
ATOM 751 C C . ASP A 1 104 ? -9.475 6.158 20.723 1.00 84.31 104 ASP A C 1
ATOM 753 O O . ASP A 1 104 ? -10.346 6.999 20.935 1.00 84.31 104 ASP A O 1
ATOM 757 N N . LEU A 1 105 ? -9.639 4.881 21.079 1.00 85.00 105 LEU A N 1
ATOM 758 C CA . LEU A 1 105 ? -10.826 4.368 21.769 1.00 85.00 105 LEU A CA 1
ATOM 759 C C . LEU A 1 105 ? -10.815 4.617 23.289 1.00 85.00 105 LEU A C 1
ATOM 761 O O . LEU A 1 105 ? -11.800 4.292 23.954 1.00 85.00 105 LEU A O 1
ATOM 765 N N . GLY A 1 106 ? -9.734 5.172 23.851 1.00 89.19 106 GLY A N 1
ATOM 766 C CA . GLY A 1 106 ? -9.590 5.390 25.294 1.00 89.19 106 GLY A CA 1
ATOM 767 C C . GLY A 1 106 ? -9.536 4.089 26.103 1.00 89.19 106 GLY A C 1
ATOM 768 O O . GLY A 1 106 ? -10.086 4.013 27.200 1.00 89.19 106 GLY A O 1
ATOM 769 N N . THR A 1 107 ? -8.923 3.046 25.545 1.00 88.50 107 THR A N 1
ATOM 770 C CA . THR A 1 107 ? -8.914 1.681 26.082 1.00 88.50 107 THR A CA 1
ATOM 771 C C . THR A 1 107 ? -7.521 1.039 25.991 1.00 88.50 107 THR A C 1
ATOM 773 O O . THR A 1 107 ? -6.548 1.707 25.645 1.00 88.50 107 THR A O 1
ATOM 776 N N . ILE A 1 108 ? -7.397 -0.251 26.325 1.00 87.44 108 ILE A N 1
ATOM 777 C CA . ILE A 1 108 ? -6.139 -1.009 26.215 1.00 87.44 108 ILE A CA 1
ATOM 778 C C . ILE A 1 108 ? -6.159 -1.967 25.009 1.00 87.44 108 ILE A C 1
ATOM 780 O O . ILE A 1 108 ? -7.228 -2.434 24.612 1.00 87.44 108 ILE A O 1
ATOM 784 N N . PRO A 1 109 ? -4.996 -2.329 24.431 1.00 83.38 109 PRO A N 1
ATOM 785 C CA . PRO A 1 109 ? -4.937 -3.156 23.219 1.00 83.38 109 PRO A CA 1
ATOM 786 C C . PRO A 1 109 ? -5.582 -4.541 23.347 1.00 83.38 109 PRO A C 1
ATOM 788 O O . PRO A 1 109 ? -5.964 -5.142 22.345 1.00 83.38 109 PRO A O 1
ATOM 791 N N . THR A 1 110 ? -5.684 -5.064 24.571 1.00 85.88 110 THR A N 1
ATOM 792 C CA . THR A 1 110 ? -6.234 -6.396 24.848 1.00 85.88 110 THR A CA 1
ATOM 793 C C . THR A 1 110 ? -7.754 -6.416 25.001 1.00 85.88 110 THR A C 1
ATOM 795 O O . THR A 1 110 ? -8.333 -7.481 25.206 1.00 85.88 110 THR A O 1
ATOM 798 N N . GLU A 1 111 ? -8.415 -5.262 24.934 1.00 82.81 111 GLU A N 1
ATOM 799 C CA . GLU A 1 111 ? -9.862 -5.186 25.112 1.00 82.81 111 GLU A CA 1
ATOM 800 C C . GLU A 1 111 ? -10.605 -5.786 23.912 1.00 82.81 111 GLU A C 1
ATOM 802 O O . GLU A 1 111 ? -10.190 -5.591 22.761 1.00 82.81 111 GLU A O 1
ATOM 807 N N . PRO A 1 112 ? -11.736 -6.490 24.126 1.00 78.56 112 PRO A N 1
ATOM 808 C CA . PRO A 1 112 ? -12.489 -7.106 23.038 1.00 78.56 112 PRO A CA 1
ATOM 809 C C . PRO A 1 112 ? -12.927 -6.103 21.968 1.00 78.56 112 PRO A C 1
ATOM 811 O O . PRO A 1 112 ? -13.017 -6.467 20.799 1.00 78.56 112 PRO A O 1
ATOM 814 N N . ALA A 1 113 ? -13.168 -4.844 22.342 1.00 73.50 113 ALA A N 1
ATOM 815 C CA . ALA A 1 113 ? -13.495 -3.777 21.399 1.00 73.50 113 ALA A CA 1
ATOM 816 C C . ALA A 1 113 ? -12.364 -3.501 20.387 1.00 73.50 113 ALA A C 1
ATOM 818 O O . ALA A 1 113 ? -12.652 -3.130 19.255 1.00 73.50 113 ALA A O 1
ATOM 819 N N . VAL A 1 114 ? -11.100 -3.728 20.765 1.00 74.88 114 VAL A N 1
ATOM 820 C CA . VAL A 1 114 ? -9.921 -3.548 19.902 1.00 74.88 114 VAL A CA 1
ATOM 821 C C . VAL A 1 114 ? -9.633 -4.828 19.119 1.00 74.88 114 VAL A C 1
ATOM 823 O O . VAL A 1 114 ? -9.559 -4.793 17.890 1.00 74.88 114 VAL A O 1
ATOM 826 N N . ILE A 1 115 ? -9.552 -5.973 19.810 1.00 69.38 115 ILE A N 1
ATOM 827 C CA . ILE A 1 115 ? -9.190 -7.276 19.217 1.00 69.38 115 ILE A CA 1
ATOM 828 C C . ILE A 1 115 ? -10.222 -7.741 18.179 1.00 69.38 115 ILE A C 1
ATOM 830 O O . ILE A 1 115 ? -9.878 -8.411 17.207 1.00 69.38 115 ILE A O 1
ATOM 834 N N . ARG A 1 116 ? -11.504 -7.409 18.373 1.00 66.19 116 ARG A N 1
ATOM 835 C CA . ARG A 1 116 ? -12.613 -7.952 17.571 1.00 66.19 116 ARG A CA 1
ATOM 836 C C . ARG A 1 116 ? -13.002 -7.077 16.366 1.00 66.19 116 ARG A C 1
ATOM 838 O O . ARG A 1 116 ? -14.061 -7.297 15.774 1.00 66.19 116 ARG A O 1
ATOM 845 N N . SER A 1 117 ? -12.161 -6.111 16.002 1.00 53.56 117 SER A N 1
ATOM 846 C CA . SER A 1 117 ? -12.380 -5.165 14.895 1.00 53.56 117 SER A CA 1
ATOM 847 C C . SER A 1 117 ? -12.249 -5.819 13.504 1.00 53.56 117 SER A C 1
ATOM 849 O O . SER A 1 117 ? -11.533 -6.804 13.343 1.00 53.56 117 SER A O 1
ATOM 851 N N . PRO A 1 118 ? -12.862 -5.218 12.468 1.00 52.78 118 PRO A N 1
ATOM 852 C CA . PRO A 1 118 ? -14.158 -5.559 11.882 1.00 52.78 118 PRO A CA 1
ATOM 853 C C . PRO A 1 118 ? -14.175 -6.861 11.052 1.00 52.78 118 PRO A C 1
ATOM 855 O O . PRO A 1 118 ? -13.158 -7.364 10.577 1.00 52.78 118 PRO A O 1
ATOM 858 N N . ARG A 1 119 ? -15.387 -7.402 10.843 1.00 51.31 119 ARG A N 1
ATOM 859 C CA . ARG A 1 119 ? -15.643 -8.571 9.983 1.00 51.31 119 ARG A CA 1
ATOM 860 C C . ARG A 1 119 ? -15.011 -8.369 8.605 1.00 51.31 119 ARG A C 1
ATOM 862 O O . ARG A 1 119 ? -15.216 -7.334 7.980 1.00 51.31 119 ARG A O 1
ATOM 869 N N . ARG A 1 120 ? -14.308 -9.409 8.140 1.00 49.53 120 ARG A N 1
ATOM 870 C CA . ARG A 1 120 ? -13.645 -9.504 6.832 1.00 49.53 120 ARG A CA 1
ATOM 871 C C . ARG A 1 120 ? -14.443 -8.759 5.747 1.00 49.53 120 ARG A C 1
ATOM 873 O O . ARG A 1 120 ? -15.591 -9.152 5.500 1.00 49.53 120 ARG A O 1
ATOM 880 N N . PRO A 1 121 ? -13.883 -7.719 5.100 1.00 51.34 121 PRO A N 1
ATOM 881 C CA . PRO A 1 121 ? -14.558 -7.075 3.986 1.00 51.34 121 PRO A CA 1
ATOM 882 C C . PRO A 1 121 ? -14.846 -8.136 2.920 1.00 51.34 121 PRO A C 1
ATOM 884 O O . PRO A 1 121 ? -14.040 -9.033 2.678 1.00 51.34 121 PRO A O 1
ATOM 887 N N . ARG A 1 122 ? -16.021 -8.065 2.286 1.00 48.38 122 ARG A N 1
ATOM 888 C CA . ARG A 1 122 ? -16.442 -9.033 1.252 1.00 48.38 122 ARG A CA 1
ATOM 889 C C . ARG A 1 122 ? -15.590 -8.967 -0.032 1.00 48.38 122 ARG A C 1
ATOM 891 O O . ARG A 1 122 ? -15.852 -9.722 -0.963 1.00 48.38 122 ARG A O 1
ATOM 898 N N . SER A 1 123 ? -14.612 -8.063 -0.103 1.00 53.31 123 SER A N 1
ATOM 899 C CA . SER A 1 123 ? -13.755 -7.819 -1.263 1.00 53.31 123 SER A CA 1
ATOM 900 C C . SER A 1 123 ? -12.475 -8.673 -1.254 1.00 53.31 123 SER A C 1
ATOM 902 O O . SER A 1 123 ? -12.174 -9.399 -0.312 1.00 53.31 123 SER A O 1
ATOM 904 N N . ARG A 1 124 ? -11.710 -8.584 -2.350 1.00 56.16 124 ARG A N 1
ATOM 905 C CA . ARG A 1 124 ? -10.487 -9.351 -2.666 1.00 56.16 124 ARG A CA 1
ATOM 906 C C . ARG A 1 124 ? -9.317 -9.161 -1.675 1.00 56.16 124 ARG A C 1
ATOM 908 O O . ARG A 1 124 ? -8.318 -9.870 -1.782 1.00 56.16 124 ARG A O 1
ATOM 915 N N . ILE A 1 125 ? -9.418 -8.217 -0.743 1.00 59.28 125 ILE A N 1
ATOM 916 C CA . ILE A 1 125 ? -8.335 -7.802 0.155 1.00 59.28 125 ILE A CA 1
ATOM 917 C C . ILE A 1 125 ? -8.093 -8.855 1.248 1.00 59.28 125 ILE A C 1
ATOM 919 O O . ILE A 1 125 ? -9.034 -9.376 1.852 1.00 59.28 125 ILE A O 1
ATOM 923 N N . ARG A 1 126 ? -6.819 -9.175 1.509 1.00 52.25 126 ARG A N 1
ATOM 924 C CA . ARG A 1 126 ? -6.423 -9.979 2.675 1.00 52.25 126 ARG A CA 1
ATOM 925 C C . ARG A 1 126 ? -6.282 -9.050 3.886 1.00 52.25 126 ARG A C 1
ATOM 927 O O . ARG A 1 126 ? -5.618 -8.021 3.780 1.00 52.25 126 ARG A O 1
ATOM 934 N N . LEU A 1 127 ? -6.948 -9.416 4.982 1.00 50.28 127 LEU A N 1
ATOM 935 C CA . LEU A 1 127 ? -6.680 -8.903 6.328 1.00 50.28 127 LEU A CA 1
ATOM 936 C C . LEU A 1 127 ? -5.621 -9.788 6.985 1.00 50.28 127 LEU A C 1
ATOM 938 O O . LEU A 1 127 ? -5.675 -11.013 6.710 1.00 50.28 127 LEU A O 1
#

Foldseek 3Di:
DADWEKDKDDDDDDDPPDDDDPHRDYDALQCQADPPSHDDDDDCCDVLVVRVPHDSVRSRVCSRVVIATEIEAQAPVCLVCVLVVVPRPNHQAYHYPLCNHCVNVVHHSPDCVSVCGDDDHPDPHDD

Radius of gyration: 16.63 Å; chains: 1; bounding box: 40×31×43 Å

Secondary structure (DSSP, 8-state):
-----EE--SS---S----SS-S--PPPGGGSS-TTT--PPP-TTSGGGGGGTS-HHHHHHHHHHH---EEEE-SHHHHTTHHHHHTSTT--B-EE-HHHHHHHTTS-TTSHHHHTPPP--SSS-B-

Sequence (127 aa):
MESVQTWCTPATISSSSIRNKPRSTCAPPTSVRFPPLGLRGAGGTSRAGRWGILPTAAYLASGNEAALCIPQLESKVVIDNVEKIAAINGIDALFVGVADLSMDLGTIPTEPAVIRSPRRPRSRIRL

pLDDT: mean 72.72, std 23.16, range [22.98, 96.69]